Protein AF-A0A6M3XPJ1-F1 (afdb_monomer)

Mean predicted aligned error: 8.24 Å

Organism: NCBI:txid1070528

Solvent-accessible surface area (backbone atoms only — not comparable to full-atom values): 5077 Å² total; per-residue (Å²): 136,87,81,83,78,80,72,78,78,71,73,79,77,75,41,71,49,77,42,55,38,66,61,35,62,78,67,49,43,62,60,38,44,50,40,22,61,76,68,70,46,46,65,66,39,50,54,55,50,51,70,75,40,53,83,84,47,39,61,57,49,52,61,38,66,74,44,99,53,69,48,71,43,76,44,97,84,49,28,39,38,40,34,75

Sequence (84 aa):
MNSIYWSQVVPPKKRFVTISPTYVAENKLQDDCIMAIIFNYPDELVKKLYIIAAPCERQELIDLFNNEKIYCRIENNGNLTIKN

pLDDT: mean 78.62, std 12.77, range [38.19, 89.06]

Secondary structure (DSSP, 8-state):
---------PPPP--EEEE-HHHHHHTTHHHHHHHHHHS---HHHHHHHHHHS-TTTHHHHHHHHTSS--EEEE-TTS-EEEE-

Foldseek 3Di:
DDDDDPPPPPPPDKAKDKAALVLCVVLVLVVLLCCCVPVVDNVVSLVSCCVPDDPVCNVSSVVQVVDPDKDWDQDPNNMIMIID

Radius of gyration: 15.92 Å; Cα contacts (8 Å, |Δi|>4): 94; chains: 1; bounding box: 43×33×44 Å

Structure (mmCIF, N/CA/C/O backbone):
data_AF-A0A6M3XPJ1-F1
#
_entry.id   AF-A0A6M3XPJ1-F1
#
loop_
_atom_site.group_PDB
_atom_site.id
_atom_site.type_symbol
_atom_site.label_atom_id
_atom_site.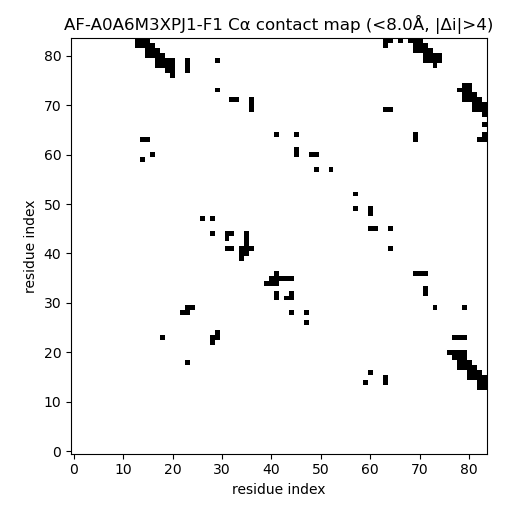label_alt_id
_atom_site.label_comp_id
_atom_site.label_asym_id
_atom_site.label_entity_id
_atom_site.label_seq_id
_atom_site.pdbx_PDB_ins_code
_atom_site.Cartn_x
_atom_site.Cartn_y
_atom_site.Cartn_z
_atom_site.occupancy
_atom_site.B_iso_or_equiv
_atom_site.auth_seq_id
_atom_site.auth_comp_id
_atom_site.auth_asym_id
_atom_site.auth_atom_id
_atom_site.pdbx_PDB_model_num
ATOM 1 N N . MET A 1 1 ? -32.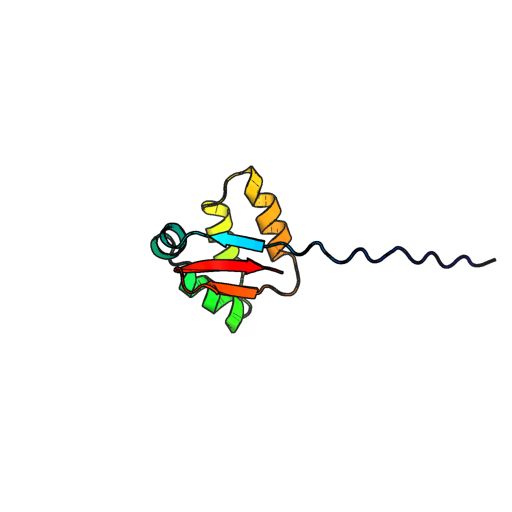383 22.638 31.233 1.00 38.19 1 MET A N 1
ATOM 2 C CA . MET A 1 1 ? -32.687 22.125 29.880 1.00 38.19 1 MET A CA 1
ATOM 3 C C . MET A 1 1 ? -31.401 21.537 29.331 1.00 38.19 1 MET A C 1
ATOM 5 O O . MET A 1 1 ? -30.473 22.298 29.105 1.00 38.19 1 MET A O 1
ATOM 9 N N . ASN A 1 2 ? -31.309 20.212 29.212 1.00 38.72 2 ASN A N 1
ATOM 10 C CA . ASN A 1 2 ? -30.107 19.546 28.702 1.00 38.72 2 ASN A CA 1
ATOM 11 C C . ASN A 1 2 ? -30.282 19.311 27.200 1.00 38.72 2 ASN A C 1
ATOM 13 O O . ASN A 1 2 ? -31.078 18.466 26.799 1.00 38.72 2 ASN A O 1
ATOM 17 N N . SER A 1 3 ? -29.578 20.080 26.373 1.00 46.00 3 SER A N 1
ATOM 18 C CA . SER A 1 3 ? -29.498 19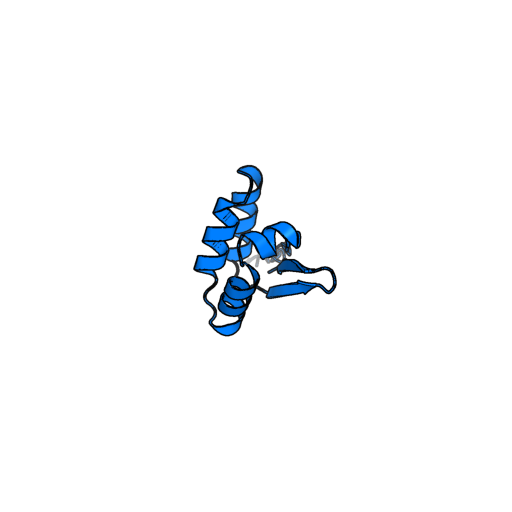.863 24.930 1.00 46.00 3 SER A CA 1
ATOM 19 C C . SER A 1 3 ? -28.403 18.837 24.635 1.00 46.00 3 SER A C 1
ATOM 21 O O . SER A 1 3 ? -27.217 19.105 24.804 1.00 46.00 3 SER A O 1
ATOM 23 N N . ILE A 1 4 ? -28.804 17.639 24.206 1.00 52.00 4 ILE A N 1
ATOM 24 C CA . ILE A 1 4 ? -27.883 16.639 23.657 1.00 52.00 4 ILE A CA 1
ATOM 25 C C . ILE A 1 4 ? -27.573 17.064 22.221 1.00 52.00 4 ILE A C 1
ATOM 27 O O . ILE A 1 4 ? -28.427 16.969 21.340 1.00 52.00 4 ILE A O 1
ATOM 31 N N . TYR A 1 5 ?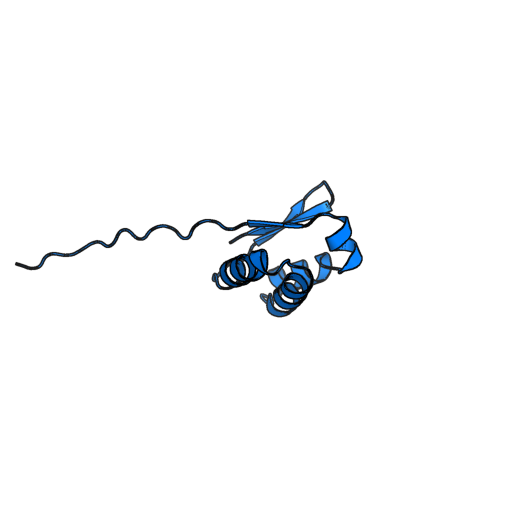 -26.358 17.559 21.994 1.00 53.75 5 TYR A N 1
ATOM 32 C CA . TYR A 1 5 ? -25.834 17.779 20.652 1.00 53.75 5 TYR A CA 1
ATOM 33 C C . TYR A 1 5 ? -25.320 16.449 20.111 1.00 53.75 5 TYR A C 1
ATOM 35 O O . TYR A 1 5 ? -24.241 15.989 20.478 1.00 53.75 5 TYR A O 1
ATOM 43 N N . TRP A 1 6 ? -26.094 15.833 19.224 1.00 51.84 6 TRP A N 1
ATOM 44 C CA . TRP A 1 6 ? -25.578 14.786 18.354 1.00 51.84 6 TRP A CA 1
ATOM 45 C C . TRP A 1 6 ? -24.697 15.469 17.310 1.00 51.84 6 TRP A C 1
ATOM 47 O O . TRP A 1 6 ? -25.195 15.979 16.305 1.00 51.84 6 TRP A O 1
ATOM 57 N N . SER A 1 7 ? -23.388 15.547 17.567 1.00 53.31 7 SER A N 1
ATOM 58 C CA . SER A 1 7 ? -22.440 15.832 16.496 1.00 53.31 7 SER A CA 1
ATOM 59 C C . SER A 1 7 ? -22.613 14.722 15.465 1.00 53.31 7 SER A C 1
ATOM 61 O O . SER A 1 7 ? -22.523 13.537 15.786 1.00 53.31 7 SER A O 1
ATOM 63 N N . GLN A 1 8 ? -22.962 15.093 14.233 1.00 47.47 8 GLN A N 1
ATOM 64 C CA . GLN A 1 8 ? -22.986 14.141 13.132 1.00 47.47 8 GLN A CA 1
ATOM 65 C C . GLN A 1 8 ? -21.614 13.472 13.091 1.00 47.47 8 GLN A C 1
ATOM 67 O O . GLN A 1 8 ? -20.608 14.130 12.826 1.00 47.47 8 GLN A O 1
ATOM 72 N N . VAL A 1 9 ? -21.572 12.175 13.393 1.00 52.38 9 VAL A N 1
ATOM 73 C CA . VAL A 1 9 ? -20.397 11.344 13.156 1.00 52.38 9 VAL A CA 1
ATOM 74 C C . VAL A 1 9 ? -20.262 11.287 11.641 1.00 52.38 9 VAL A C 1
ATOM 76 O O . VAL A 1 9 ? -20.890 10.460 10.985 1.00 52.38 9 VAL A O 1
ATOM 79 N N . VAL A 1 10 ? -19.543 12.251 11.063 1.00 58.41 10 VAL A N 1
ATOM 80 C CA . VAL A 1 10 ? -19.219 12.229 9.640 1.00 58.41 10 VAL A CA 1
ATOM 81 C C . VAL A 1 10 ? -18.430 10.940 9.430 1.00 58.41 10 VAL A C 1
ATOM 83 O O . VAL A 1 10 ? -17.379 10.783 10.057 1.00 58.41 10 VAL A O 1
ATOM 86 N N . PRO A 1 11 ? -18.931 9.987 8.624 1.00 56.41 11 PRO A N 1
ATOM 87 C CA . PRO A 1 11 ? -18.204 8.753 8.399 1.00 56.41 11 PRO A CA 1
ATOM 88 C C . PRO A 1 11 ? -16.831 9.106 7.817 1.00 56.41 11 PRO A C 1
ATOM 90 O O . PRO A 1 11 ? -16.754 9.990 6.952 1.00 56.41 11 PRO A O 1
ATOM 93 N N . PRO A 1 12 ? -15.746 8.463 8.283 1.00 59.88 12 PRO A N 1
ATOM 94 C CA . PRO A 1 12 ? -14.420 8.734 7.760 1.00 59.88 12 PRO A CA 1
ATOM 95 C C . PRO A 1 12 ? -14.457 8.570 6.240 1.00 59.88 12 PRO A C 1
ATOM 97 O O . PRO A 1 12 ? -14.977 7.585 5.709 1.00 59.88 12 PRO A O 1
ATOM 100 N N . LYS A 1 13 ? -13.976 9.596 5.532 1.00 64.06 13 LYS A N 1
ATOM 101 C CA . LYS A 1 13 ? -13.924 9.612 4.070 1.00 64.06 13 LYS A CA 1
ATOM 102 C C . LYS A 1 13 ? -13.125 8.379 3.649 1.00 64.06 13 LYS A C 1
ATOM 104 O O . LYS A 1 13 ? -11.962 8.284 4.024 1.00 64.06 13 LYS A O 1
ATOM 109 N N . LYS A 1 14 ? -13.743 7.439 2.924 1.00 60.06 14 LYS A N 1
ATOM 110 C CA . LYS A 1 14 ? -13.039 6.258 2.403 1.00 60.06 14 LYS A CA 1
ATOM 111 C C . LYS A 1 14 ? -11.904 6.741 1.514 1.00 60.06 14 LYS A C 1
ATOM 113 O O . LYS A 1 14 ? -12.162 7.377 0.489 1.00 60.06 14 LYS A O 1
ATOM 118 N N . ARG A 1 15 ? -10.667 6.491 1.932 1.00 79.38 15 ARG A N 1
ATOM 119 C CA . ARG A 1 15 ? -9.470 6.849 1.170 1.00 79.38 15 ARG A CA 1
ATOM 120 C C . ARG A 1 15 ? -8.975 5.605 0.462 1.00 79.38 15 ARG A C 1
ATOM 122 O O . ARG A 1 15 ? -9.014 4.515 1.028 1.00 79.38 15 ARG A O 1
ATOM 129 N N . PHE A 1 16 ? -8.540 5.766 -0.779 1.00 83.00 16 PHE A N 1
ATOM 130 C CA . PHE A 1 16 ? -7.906 4.692 -1.522 1.00 83.00 16 PHE A CA 1
ATOM 131 C C . PHE A 1 16 ? -6.748 5.240 -2.344 1.00 83.00 16 PHE A C 1
ATOM 133 O O . PHE A 1 16 ? -6.826 6.349 -2.866 1.00 83.00 16 PHE A O 1
ATOM 140 N N . VAL A 1 17 ? -5.693 4.446 -2.473 1.00 86.12 17 VAL A N 1
ATOM 141 C CA . VAL A 1 17 ? -4.580 4.699 -3.387 1.00 86.12 17 VAL A CA 1
ATOM 142 C C . VAL A 1 17 ? -4.452 3.507 -4.322 1.00 86.12 17 VAL A C 1
ATOM 144 O O . VAL A 1 17 ? -4.593 2.358 -3.900 1.00 86.12 17 VAL A O 1
ATOM 147 N N . THR A 1 18 ? -4.243 3.784 -5.606 1.00 87.44 18 THR A N 1
ATOM 148 C CA . THR A 1 18 ? -3.981 2.763 -6.625 1.00 87.44 18 THR A CA 1
ATOM 149 C C . THR A 1 18 ? -2.573 2.956 -7.147 1.00 87.44 18 THR A C 1
ATOM 151 O O . THR A 1 18 ? -2.211 4.045 -7.583 1.00 87.44 18 THR A O 1
ATOM 154 N N . ILE A 1 19 ? -1.789 1.892 -7.112 1.00 88.38 19 ILE A N 1
ATOM 155 C CA . ILE A 1 19 ? -0.388 1.885 -7.502 1.00 88.38 19 ILE A CA 1
ATOM 156 C C . ILE A 1 19 ? -0.276 1.024 -8.751 1.00 88.38 19 ILE A C 1
ATOM 158 O O . ILE A 1 19 ? -0.760 -0.109 -8.780 1.00 88.38 19 ILE A O 1
ATOM 162 N N . SER A 1 20 ? 0.339 1.579 -9.795 1.00 87.94 20 SER A N 1
ATOM 163 C CA . SER A 1 20 ? 0.510 0.872 -11.066 1.00 87.94 20 SER A CA 1
ATOM 164 C C . SER A 1 20 ? 1.406 -0.366 -10.903 1.00 87.94 20 SER A C 1
ATOM 166 O O . SER A 1 20 ? 2.281 -0.362 -10.030 1.00 87.94 20 SER A O 1
ATOM 168 N N . PRO A 1 21 ? 1.292 -1.374 -11.781 1.00 87.50 21 PRO A N 1
ATOM 169 C CA . PRO A 1 21 ? 1.989 -2.648 -11.629 1.00 87.50 21 PRO A CA 1
ATOM 170 C C . PRO A 1 21 ? 3.509 -2.480 -11.713 1.00 87.50 21 PRO A C 1
ATOM 172 O O . PRO A 1 21 ? 4.248 -3.202 -11.051 1.00 87.50 21 PRO A O 1
ATOM 175 N N . THR A 1 22 ? 3.978 -1.487 -12.477 1.00 88.75 22 THR A N 1
ATOM 176 C CA . THR A 1 22 ? 5.398 -1.136 -12.606 1.00 88.75 22 THR A CA 1
ATOM 177 C C . THR A 1 22 ? 6.003 -0.791 -11.247 1.00 88.75 22 THR A C 1
ATOM 179 O O . THR A 1 22 ? 6.946 -1.443 -10.809 1.00 88.75 22 THR A O 1
ATOM 182 N N . TYR A 1 23 ? 5.392 0.147 -10.517 1.00 85.19 23 TYR A N 1
ATOM 183 C CA . TYR A 1 23 ? 5.846 0.521 -9.174 1.00 85.19 23 TYR A CA 1
ATOM 184 C C . TYR A 1 23 ? 5.713 -0.625 -8.166 1.00 85.19 23 TYR A C 1
ATOM 186 O O . TYR A 1 23 ? 6.570 -0.763 -7.291 1.00 85.19 23 TYR A O 1
ATOM 194 N N . VAL A 1 24 ? 4.674 -1.460 -8.296 1.00 85.69 24 VAL A N 1
ATOM 195 C CA . VAL A 1 24 ? 4.488 -2.656 -7.456 1.00 85.69 24 VAL A CA 1
ATOM 196 C C . VAL A 1 24 ? 5.642 -3.639 -7.639 1.00 85.69 24 VAL A C 1
ATOM 198 O O . VAL A 1 24 ? 6.196 -4.108 -6.644 1.00 85.69 24 VAL A O 1
ATOM 201 N N . ALA A 1 25 ? 6.026 -3.917 -8.886 1.00 85.31 25 ALA A N 1
ATOM 202 C CA . ALA A 1 25 ? 7.103 -4.842 -9.217 1.00 85.31 25 ALA A CA 1
ATOM 203 C C . ALA A 1 25 ? 8.483 -4.293 -8.820 1.00 85.31 25 ALA A C 1
ATOM 205 O O . ALA A 1 25 ? 9.257 -4.994 -8.168 1.00 85.31 25 ALA A O 1
ATOM 206 N N . GLU A 1 26 ? 8.776 -3.033 -9.152 1.00 87.81 26 GLU A N 1
ATOM 207 C CA . GLU A 1 26 ? 10.069 -2.394 -8.871 1.00 87.81 26 GLU A CA 1
ATOM 208 C C . GLU A 1 26 ? 10.364 -2.291 -7.369 1.00 87.81 26 GLU A C 1
ATOM 210 O O . GLU A 1 26 ? 11.501 -2.489 -6.943 1.00 87.81 26 GLU A O 1
ATOM 215 N N . ASN A 1 27 ? 9.335 -2.035 -6.555 1.00 85.12 27 ASN A N 1
ATOM 216 C CA . ASN A 1 27 ? 9.479 -1.834 -5.110 1.00 85.12 27 ASN A CA 1
ATOM 217 C C . ASN A 1 27 ? 9.095 -3.070 -4.280 1.00 85.12 27 ASN A C 1
ATOM 219 O O . ASN A 1 27 ? 9.132 -3.019 -3.048 1.00 85.12 27 ASN A O 1
ATOM 223 N N . LYS A 1 28 ? 8.752 -4.186 -4.943 1.00 86.19 28 LYS A N 1
ATOM 224 C CA . LYS A 1 28 ? 8.310 -5.447 -4.319 1.00 86.19 28 LYS A CA 1
ATOM 225 C C . LYS A 1 28 ? 7.154 -5.257 -3.323 1.00 86.19 28 LYS A C 1
ATOM 227 O O . LYS A 1 28 ? 7.092 -5.936 -2.303 1.00 86.19 28 LYS A O 1
ATOM 232 N N . LEU A 1 29 ? 6.219 -4.353 -3.637 1.00 86.69 29 LEU A N 1
ATOM 233 C CA . LEU A 1 29 ? 5.133 -3.953 -2.724 1.00 86.69 29 LEU A CA 1
ATOM 234 C C . LEU A 1 29 ? 4.131 -5.077 -2.444 1.00 86.69 29 LEU A C 1
ATOM 236 O O . LEU A 1 29 ? 3.377 -5.009 -1.477 1.00 86.69 29 LEU A O 1
ATOM 240 N N . GLN A 1 30 ? 4.100 -6.108 -3.289 1.00 84.75 30 GLN A N 1
ATOM 241 C CA . GLN A 1 30 ? 3.205 -7.246 -3.112 1.00 84.75 30 GLN A CA 1
ATOM 242 C C . GLN A 1 30 ? 3.495 -8.002 -1.808 1.00 84.75 30 GLN A C 1
ATOM 244 O O . GLN A 1 30 ? 2.559 -8.292 -1.063 1.00 84.75 30 GLN A O 1
ATOM 249 N N . ASP A 1 31 ? 4.768 -8.258 -1.502 1.00 84.25 31 ASP A N 1
ATOM 250 C CA . ASP A 1 31 ? 5.163 -8.958 -0.278 1.00 84.25 31 ASP A CA 1
ATOM 251 C C . ASP A 1 31 ? 4.849 -8.103 0.954 1.00 84.25 31 ASP A C 1
ATOM 253 O O . ASP A 1 31 ? 4.257 -8.595 1.913 1.00 84.25 31 ASP A O 1
ATOM 257 N N . ASP A 1 32 ? 5.140 -6.800 0.902 1.00 85.44 32 ASP A N 1
ATOM 258 C CA . ASP A 1 32 ? 4.838 -5.880 2.005 1.00 85.44 32 ASP A CA 1
ATOM 259 C C . ASP A 1 32 ? 3.329 -5.754 2.248 1.00 85.44 32 ASP A C 1
ATOM 261 O O . ASP A 1 32 ? 2.891 -5.657 3.391 1.00 85.44 32 ASP A O 1
ATOM 265 N N . CYS A 1 33 ? 2.507 -5.800 1.195 1.00 83.38 33 CYS A N 1
ATOM 266 C CA . CYS A 1 33 ? 1.053 -5.821 1.333 1.00 83.38 33 CYS A CA 1
ATOM 267 C C . CYS A 1 33 ? 0.536 -7.101 1.974 1.00 83.38 33 CYS A C 1
ATOM 269 O O . CYS A 1 33 ? -0.355 -7.037 2.821 1.00 83.38 33 CYS A O 1
ATOM 271 N N . ILE A 1 34 ? 1.082 -8.253 1.587 1.00 82.88 34 ILE A N 1
ATOM 272 C CA . ILE A 1 34 ? 0.758 -9.528 2.228 1.00 82.88 34 ILE A CA 1
ATOM 273 C C . ILE A 1 34 ? 1.149 -9.460 3.707 1.00 82.88 34 ILE A C 1
ATOM 275 O O . ILE A 1 34 ? 0.348 -9.834 4.564 1.00 82.88 34 ILE A O 1
ATOM 279 N N . MET A 1 35 ? 2.324 -8.906 4.014 1.00 83.06 35 MET A N 1
ATOM 280 C CA . MET A 1 35 ? 2.787 -8.737 5.389 1.00 83.06 35 MET A CA 1
ATOM 281 C C . MET A 1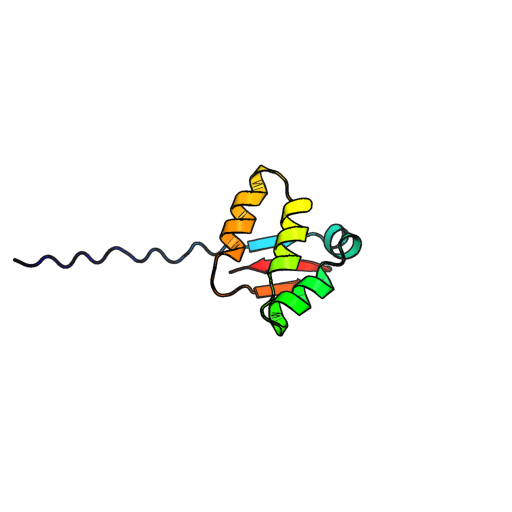 35 ? 1.876 -7.806 6.199 1.00 83.06 35 MET A C 1
ATOM 283 O O . MET A 1 35 ? 1.472 -8.146 7.312 1.00 83.06 35 MET A O 1
ATOM 287 N N . ALA A 1 36 ? 1.487 -6.673 5.613 1.00 80.31 36 ALA A N 1
ATOM 288 C CA . ALA A 1 36 ? 0.595 -5.698 6.225 1.00 80.31 36 ALA A CA 1
ATOM 289 C C . ALA A 1 36 ? -0.788 -6.286 6.538 1.00 80.31 36 ALA A C 1
ATOM 291 O O . ALA A 1 36 ? -1.336 -6.003 7.598 1.00 80.31 36 ALA A O 1
ATOM 292 N N . ILE A 1 37 ? -1.340 -7.126 5.654 1.00 79.69 37 ILE A N 1
ATOM 293 C CA . ILE A 1 37 ? -2.660 -7.744 5.855 1.00 79.69 37 ILE A CA 1
ATOM 294 C C . ILE A 1 37 ? -2.598 -8.917 6.836 1.00 79.69 37 ILE A C 1
ATOM 296 O O . ILE A 1 37 ? -3.433 -9.010 7.730 1.00 79.69 37 ILE A O 1
ATOM 300 N N . ILE A 1 38 ? -1.656 -9.846 6.646 1.00 81.06 38 ILE A N 1
ATOM 301 C CA . ILE A 1 38 ? -1.628 -11.113 7.393 1.00 81.06 38 ILE A CA 1
ATOM 302 C C . ILE A 1 38 ? -1.099 -10.904 8.809 1.00 81.06 38 ILE A C 1
ATOM 304 O O . ILE A 1 38 ? -1.664 -11.436 9.763 1.00 81.06 38 ILE A O 1
ATOM 308 N N . PHE A 1 39 ? -0.021 -10.133 8.949 1.00 79.50 39 PHE A N 1
ATOM 309 C CA . PHE A 1 39 ? 0.660 -9.934 10.229 1.00 79.50 39 PHE A CA 1
ATOM 310 C C . PHE A 1 39 ? 0.277 -8.616 10.902 1.00 79.50 39 PHE A C 1
ATOM 312 O O . PHE A 1 39 ? 0.833 -8.287 11.947 1.00 79.50 39 PHE A O 1
ATOM 319 N N . ASN A 1 40 ? -0.669 -7.869 10.317 1.00 73.62 40 ASN A N 1
ATOM 320 C CA . ASN A 1 40 ? -1.095 -6.556 10.796 1.00 73.62 40 ASN A CA 1
ATOM 321 C C . ASN A 1 40 ? 0.096 -5.601 11.016 1.00 73.62 40 ASN A C 1
ATOM 323 O O . ASN A 1 40 ? 0.144 -4.868 12.002 1.00 73.62 40 ASN A O 1
ATOM 327 N N . TYR A 1 41 ? 1.080 -5.656 10.110 1.00 78.25 41 TYR A N 1
ATOM 328 C CA . TYR A 1 41 ? 2.330 -4.898 10.194 1.00 78.25 41 TYR A CA 1
ATOM 329 C C . TYR A 1 41 ? 2.477 -3.938 9.000 1.00 78.25 41 TYR A C 1
ATOM 331 O O . TYR A 1 41 ? 3.242 -4.211 8.071 1.00 78.25 41 TYR A O 1
ATOM 339 N N . PRO A 1 42 ? 1.698 -2.838 8.957 1.00 81.50 42 PRO A N 1
ATOM 340 C CA . PRO A 1 42 ? 1.671 -1.938 7.807 1.00 81.50 42 PRO A CA 1
ATOM 341 C C . PRO A 1 42 ? 2.880 -0.996 7.721 1.00 81.50 42 PRO A C 1
ATOM 343 O O . PRO A 1 42 ? 3.096 -0.406 6.667 1.00 81.50 42 PRO A O 1
ATOM 346 N N . ASP A 1 43 ? 3.674 -0.851 8.782 1.00 82.31 43 ASP A N 1
ATOM 347 C CA . ASP A 1 43 ? 4.725 0.169 8.894 1.00 82.31 43 ASP A CA 1
ATOM 348 C C . ASP A 1 43 ? 5.740 0.147 7.741 1.00 82.31 43 ASP A C 1
ATOM 350 O O . ASP A 1 43 ? 6.096 1.195 7.200 1.00 82.31 43 ASP A O 1
ATOM 354 N N . GLU A 1 44 ? 6.196 -1.038 7.329 1.00 84.12 44 GLU A N 1
ATOM 355 C CA . GLU A 1 44 ? 7.155 -1.173 6.222 1.00 84.12 44 GLU A CA 1
ATOM 356 C C . GLU A 1 44 ? 6.534 -0.813 4.871 1.00 84.12 44 GLU A C 1
ATOM 358 O O . GLU A 1 44 ? 7.169 -0.150 4.045 1.00 84.12 44 GLU A O 1
ATOM 363 N N . LEU A 1 45 ? 5.258 -1.161 4.679 1.00 86.88 45 LEU A N 1
ATOM 364 C CA . LEU A 1 45 ? 4.500 -0.746 3.506 1.00 86.88 45 LEU A CA 1
ATOM 365 C C . LEU A 1 45 ? 4.364 0.783 3.480 1.00 86.88 45 LEU A C 1
ATOM 367 O O . LEU A 1 45 ? 4.671 1.397 2.462 1.00 86.88 45 LEU A O 1
ATOM 371 N N . VAL A 1 46 ? 4.008 1.422 4.601 1.00 87.06 46 VAL A N 1
ATOM 372 C CA . VAL A 1 46 ? 3.915 2.892 4.698 1.00 87.06 46 VAL A CA 1
ATOM 373 C C . VAL A 1 46 ? 5.230 3.560 4.343 1.00 87.06 46 VAL A C 1
ATOM 375 O O . VAL A 1 46 ? 5.238 4.491 3.541 1.00 87.06 46 VAL A O 1
ATOM 378 N N . LYS A 1 47 ? 6.347 3.097 4.913 1.00 87.69 47 LYS A N 1
ATOM 379 C CA . LYS A 1 47 ? 7.668 3.687 4.663 1.00 87.69 47 LYS A CA 1
ATOM 380 C C . LYS A 1 47 ? 8.021 3.653 3.181 1.00 87.69 47 LYS A C 1
ATOM 382 O O . LYS A 1 47 ? 8.434 4.675 2.635 1.00 87.69 47 LYS A O 1
ATOM 387 N N . LYS A 1 48 ? 7.822 2.511 2.516 1.00 88.75 48 LYS A N 1
ATOM 388 C CA . LYS A 1 48 ? 8.080 2.386 1.075 1.00 88.75 48 LYS A CA 1
ATOM 389 C C . LYS A 1 48 ? 7.169 3.295 0.259 1.00 88.75 48 LYS A C 1
ATOM 391 O O . LYS A 1 48 ? 7.659 4.012 -0.610 1.00 88.75 48 LYS A O 1
ATOM 396 N N . LEU A 1 49 ? 5.876 3.328 0.581 1.00 88.50 49 LEU A N 1
ATOM 397 C CA . LEU A 1 49 ? 4.920 4.212 -0.089 1.00 88.50 49 LEU A CA 1
ATOM 398 C C . LEU A 1 49 ? 5.272 5.690 0.099 1.00 88.50 49 LEU A C 1
ATOM 400 O O . LEU A 1 49 ? 5.184 6.468 -0.841 1.00 88.50 49 LEU A O 1
ATOM 404 N N . TYR A 1 50 ? 5.738 6.075 1.282 1.00 88.88 50 TYR A N 1
ATOM 405 C CA . TYR A 1 50 ? 6.136 7.446 1.586 1.00 88.88 50 TYR A CA 1
ATOM 406 C C . TYR A 1 50 ? 7.373 7.900 0.796 1.00 88.88 50 TYR A C 1
ATOM 408 O O . TYR A 1 50 ? 7.486 9.075 0.437 1.00 88.88 50 TYR A O 1
ATOM 416 N N . ILE A 1 51 ? 8.300 6.974 0.522 1.00 88.62 51 ILE A N 1
ATOM 417 C CA . ILE A 1 51 ? 9.503 7.232 -0.280 1.00 88.62 51 ILE A CA 1
ATOM 418 C C . ILE A 1 51 ? 9.141 7.452 -1.753 1.00 88.62 51 ILE A C 1
ATOM 420 O O . ILE A 1 51 ? 9.689 8.363 -2.371 1.00 88.62 51 ILE A O 1
ATOM 424 N N . ILE A 1 52 ? 8.225 6.649 -2.304 1.00 86.00 52 ILE A N 1
ATOM 425 C CA . ILE A 1 52 ? 7.826 6.749 -3.719 1.00 86.00 52 ILE A CA 1
ATOM 426 C C . ILE A 1 52 ? 6.818 7.877 -3.980 1.00 86.00 52 ILE A C 1
ATOM 428 O O . ILE A 1 52 ? 6.737 8.372 -5.100 1.00 86.00 52 ILE A O 1
ATOM 432 N N . ALA A 1 53 ? 6.055 8.276 -2.962 1.00 86.19 53 ALA A N 1
ATOM 433 C CA . ALA A 1 53 ? 5.000 9.269 -3.086 1.00 86.19 53 ALA A CA 1
ATOM 434 C C . ALA A 1 53 ? 5.528 10.688 -3.296 1.00 86.19 53 ALA A C 1
ATOM 436 O O . ALA A 1 53 ? 6.498 11.135 -2.663 1.00 86.19 53 ALA A O 1
ATOM 437 N N . ALA A 1 54 ? 4.809 11.440 -4.126 1.00 85.94 54 ALA A N 1
ATOM 438 C CA . ALA A 1 54 ? 5.032 12.862 -4.282 1.00 85.94 54 ALA A CA 1
ATOM 439 C C . ALA A 1 54 ? 4.753 13.598 -2.956 1.00 85.94 54 ALA A C 1
ATOM 441 O O . ALA A 1 54 ? 3.929 13.158 -2.150 1.00 85.94 54 ALA A O 1
ATOM 442 N N . PRO A 1 55 ? 5.382 14.762 -2.707 1.00 84.94 55 PRO A N 1
ATOM 443 C CA . PRO A 1 55 ? 5.175 15.511 -1.468 1.00 84.94 55 PRO A CA 1
ATOM 444 C C .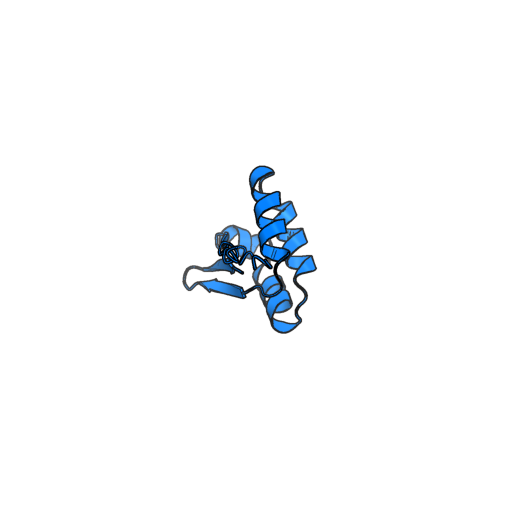 PRO A 1 55 ? 3.705 15.813 -1.141 1.00 84.94 55 PRO A C 1
ATOM 446 O O . PRO A 1 55 ? 3.334 15.805 0.030 1.00 84.94 55 PRO A O 1
ATOM 449 N N . CYS A 1 56 ? 2.867 16.038 -2.158 1.00 81.56 56 CYS A N 1
ATOM 450 C CA . CYS A 1 56 ? 1.431 16.274 -1.996 1.00 81.56 56 CYS A CA 1
ATOM 451 C C . CYS A 1 56 ? 0.629 15.017 -1.608 1.00 81.56 56 CYS A C 1
ATOM 453 O O . CYS A 1 56 ? -0.426 15.147 -0.999 1.00 81.56 56 CYS A O 1
ATOM 455 N N . GLU A 1 57 ? 1.131 13.817 -1.904 1.00 82.00 57 GLU A N 1
ATOM 456 C CA . GLU A 1 57 ? 0.458 12.531 -1.652 1.00 82.00 57 GLU A CA 1
ATOM 457 C C . GLU A 1 57 ? 0.800 11.962 -0.265 1.00 82.00 57 GLU A C 1
ATOM 459 O O . GLU A 1 57 ? 0.079 11.131 0.286 1.00 82.00 57 GLU A O 1
ATOM 464 N N . ARG A 1 58 ? 1.897 12.432 0.341 1.00 84.88 58 ARG A N 1
ATOM 465 C CA . ARG A 1 58 ? 2.391 11.955 1.642 1.00 84.88 58 ARG A CA 1
ATOM 466 C C . ARG A 1 58 ? 1.378 12.115 2.768 1.00 84.88 58 ARG A C 1
ATOM 468 O O . ARG A 1 58 ? 1.221 11.200 3.572 1.00 84.88 58 ARG A O 1
ATOM 475 N N . GLN A 1 59 ? 0.685 13.252 2.821 1.00 82.94 59 GLN A N 1
ATOM 476 C CA . GLN A 1 59 ? -0.339 13.478 3.843 1.00 82.94 59 GLN A CA 1
ATOM 477 C C . GLN A 1 59 ? -1.526 12.527 3.653 1.00 82.94 59 GLN A C 1
ATOM 479 O O . GLN A 1 59 ? -2.058 12.001 4.626 1.00 82.94 59 GLN A O 1
ATOM 484 N N . GLU A 1 60 ? -1.915 12.255 2.405 1.00 82.81 60 GLU A N 1
ATOM 485 C CA . GLU A 1 60 ? -3.004 11.323 2.112 1.00 82.81 60 GLU A CA 1
ATOM 486 C C . GLU A 1 60 ? -2.646 9.883 2.482 1.00 82.81 60 GLU A C 1
ATOM 488 O O . GLU A 1 60 ? -3.502 9.170 3.005 1.00 82.81 60 GLU A O 1
ATOM 493 N N . LEU A 1 61 ? -1.386 9.479 2.283 1.00 84.69 61 LEU A N 1
ATOM 494 C CA . LEU A 1 61 ? -0.871 8.189 2.740 1.00 84.69 61 LEU A CA 1
ATOM 495 C C . LEU A 1 61 ? -0.872 8.084 4.266 1.00 84.69 61 LEU A C 1
ATOM 497 O O . LEU A 1 61 ? -1.390 7.111 4.799 1.00 84.69 61 LEU A O 1
ATOM 501 N N . ILE A 1 62 ? -0.355 9.080 4.988 1.00 83.38 62 ILE A N 1
ATOM 502 C CA . ILE A 1 62 ? -0.382 9.058 6.461 1.00 83.38 62 ILE A CA 1
ATOM 503 C C . ILE A 1 62 ? -1.826 8.922 6.963 1.00 83.38 62 ILE A C 1
ATOM 505 O O . ILE A 1 62 ? -2.120 8.077 7.805 1.00 83.38 62 ILE A O 1
ATOM 509 N N . ASP A 1 63 ? -2.749 9.698 6.397 1.00 82.75 63 ASP A N 1
ATOM 510 C CA . ASP A 1 63 ? -4.159 9.650 6.777 1.00 82.75 63 ASP A CA 1
ATOM 511 C C . ASP A 1 63 ? -4.833 8.310 6.422 1.00 82.75 63 ASP A C 1
ATOM 513 O O . ASP A 1 63 ? -5.735 7.866 7.133 1.00 82.75 63 ASP A O 1
ATOM 517 N N . LEU A 1 64 ? -4.430 7.670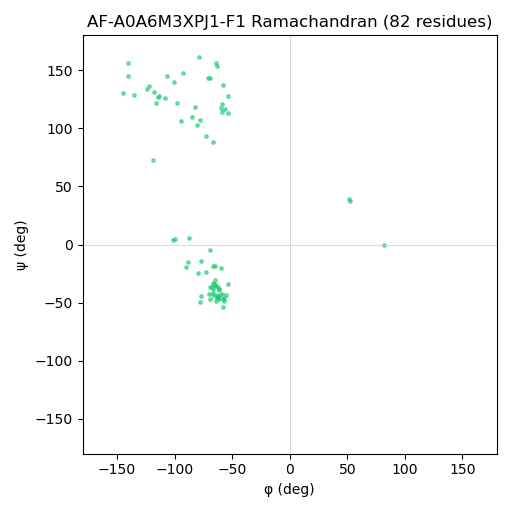 5.319 1.00 83.88 64 LEU A N 1
ATOM 518 C CA . LEU A 1 64 ? -4.919 6.349 4.914 1.00 83.88 64 LEU A CA 1
ATOM 519 C C . LEU A 1 64 ? -4.530 5.284 5.946 1.00 83.88 64 LEU A C 1
ATOM 521 O O . LEU A 1 64 ? -5.368 4.460 6.313 1.00 83.88 64 LEU A O 1
ATOM 525 N N . PHE A 1 65 ? -3.282 5.335 6.416 1.00 81.12 65 PHE A N 1
ATOM 526 C CA . PHE A 1 65 ? -2.696 4.340 7.312 1.00 81.12 65 PHE A CA 1
ATOM 527 C C . PHE A 1 65 ? -2.909 4.615 8.807 1.00 81.12 65 PHE A C 1
ATOM 529 O O . PHE A 1 65 ? -2.773 3.701 9.611 1.00 81.12 65 PHE A O 1
ATOM 536 N N . ASN A 1 66 ? -3.318 5.828 9.187 1.00 80.38 66 ASN A N 1
ATOM 537 C CA . ASN A 1 66 ? -3.738 6.164 10.554 1.00 80.38 66 ASN A CA 1
ATOM 538 C C . ASN A 1 66 ? -5.073 5.517 10.976 1.00 80.38 66 ASN A C 1
ATOM 540 O O . ASN A 1 66 ? -5.505 5.693 12.114 1.00 80.38 66 ASN A O 1
ATOM 544 N N . ASN A 1 67 ? -5.761 4.820 10.070 1.00 69.19 67 ASN A N 1
ATOM 545 C CA . ASN A 1 67 ? -7.055 4.204 10.344 1.00 69.19 67 ASN A CA 1
ATOM 546 C C . ASN A 1 67 ? -6.889 2.746 10.804 1.00 69.19 67 ASN A C 1
ATOM 548 O O . ASN A 1 67 ? -5.994 2.044 10.347 1.00 69.19 67 ASN A O 1
ATOM 552 N N . GLU A 1 68 ? -7.777 2.270 11.682 1.00 67.44 68 GLU A N 1
ATOM 553 C CA . GLU A 1 68 ? -7.618 0.978 12.380 1.00 67.44 68 GLU A CA 1
ATOM 554 C C . GLU A 1 68 ? -7.648 -0.254 11.462 1.00 67.44 68 GLU A C 1
ATOM 556 O O . GLU A 1 68 ? -7.227 -1.339 11.866 1.00 67.44 68 GLU A O 1
ATOM 561 N N . LYS A 1 69 ? -8.177 -0.122 10.240 1.00 73.44 69 LYS A N 1
ATOM 562 C CA . LYS A 1 69 ? -8.258 -1.217 9.271 1.00 73.44 69 LYS A CA 1
ATOM 563 C C . LYS A 1 69 ? -7.842 -0.749 7.895 1.00 73.44 69 LYS A C 1
ATOM 565 O O . LYS A 1 69 ? -8.373 0.223 7.367 1.00 73.44 69 LYS A O 1
ATOM 570 N N . ILE A 1 70 ? -6.927 -1.5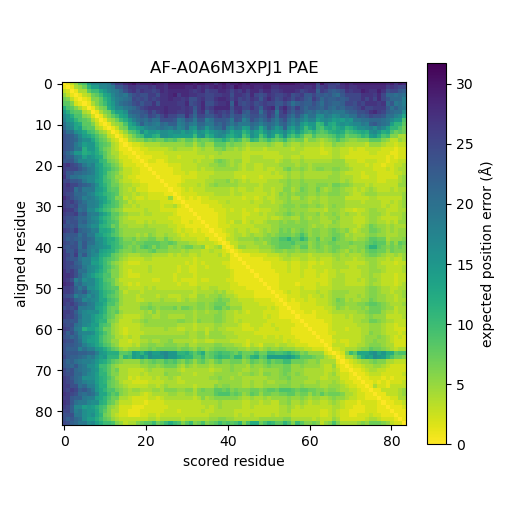08 7.311 1.00 77.81 70 ILE A N 1
ATOM 571 C CA . ILE A 1 70 ? -6.407 -1.278 5.974 1.00 77.81 70 ILE A CA 1
ATOM 572 C C . ILE A 1 70 ? -6.641 -2.546 5.172 1.00 77.81 70 ILE A C 1
ATOM 574 O O . ILE A 1 70 ? -6.378 -3.659 5.627 1.00 77.81 70 ILE A O 1
ATOM 578 N N . TYR A 1 71 ? -7.146 -2.372 3.963 1.00 82.75 71 TYR A N 1
ATOM 579 C CA . TYR A 1 71 ? -7.355 -3.440 3.007 1.00 82.75 71 TYR A CA 1
ATOM 580 C C . TYR A 1 71 ? -6.457 -3.190 1.807 1.00 82.75 71 TYR A C 1
ATOM 582 O O . TYR A 1 71 ? -6.603 -2.174 1.130 1.00 82.75 71 TYR A O 1
ATOM 590 N N . CYS A 1 72 ? -5.585 -4.146 1.504 1.00 84.44 72 CYS A N 1
ATOM 591 C CA . CYS A 1 72 ? -4.814 -4.149 0.267 1.00 84.44 72 CYS A CA 1
ATOM 592 C C . CYS A 1 72 ? -5.366 -5.221 -0.686 1.00 84.44 72 CYS A C 1
ATOM 594 O O . CYS A 1 72 ? -5.819 -6.285 -0.260 1.00 84.44 72 CYS A O 1
ATOM 596 N N . ARG A 1 73 ? -5.346 -4.952 -1.989 1.00 86.31 73 ARG A N 1
ATOM 597 C CA . ARG A 1 73 ? -5.724 -5.914 -3.028 1.00 86.31 73 ARG A CA 1
ATOM 598 C C . ARG A 1 73 ? -4.853 -5.706 -4.258 1.00 86.31 73 ARG A C 1
ATOM 600 O O . ARG A 1 73 ? -4.761 -4.592 -4.756 1.00 86.31 73 ARG A O 1
ATOM 607 N N . ILE A 1 74 ? -4.277 -6.792 -4.765 1.00 85.31 74 ILE A N 1
ATOM 608 C CA . ILE A 1 74 ? -3.727 -6.838 -6.121 1.00 85.31 74 ILE A CA 1
ATOM 609 C C . ILE A 1 74 ? -4.909 -7.108 -7.062 1.00 85.31 74 ILE A C 1
ATOM 611 O O . ILE A 1 74 ? -5.603 -8.115 -6.921 1.00 85.31 74 ILE A O 1
ATOM 615 N N . GLU A 1 75 ? -5.181 -6.181 -7.968 1.00 87.50 75 GLU A N 1
ATOM 616 C CA . GLU A 1 75 ? -6.213 -6.296 -8.994 1.00 87.50 75 GLU A CA 1
ATOM 617 C C . GLU A 1 75 ? -5.725 -7.174 -10.158 1.00 87.50 75 GLU A C 1
ATOM 619 O O . GLU A 1 75 ? -4.525 -7.363 -10.360 1.00 87.50 75 GLU A O 1
ATOM 624 N N . ASN A 1 76 ? -6.647 -7.685 -10.980 1.00 85.19 76 ASN A N 1
ATOM 625 C CA . ASN A 1 76 ? -6.313 -8.580 -12.103 1.00 85.19 76 ASN A CA 1
ATOM 626 C C . ASN A 1 76 ? -5.369 -7.950 -13.145 1.00 85.19 76 ASN A C 1
ATOM 628 O O . ASN A 1 76 ? -4.732 -8.665 -13.912 1.00 85.19 76 ASN A O 1
ATOM 632 N N . ASN A 1 77 ? -5.286 -6.619 -13.186 1.00 86.25 77 ASN A N 1
ATOM 633 C CA . ASN A 1 77 ? -4.370 -5.878 -14.052 1.00 86.25 77 ASN A CA 1
ATOM 634 C C . ASN A 1 77 ? -2.981 -5.650 -13.418 1.00 86.25 77 ASN A C 1
ATOM 636 O O . ASN A 1 77 ? -2.166 -4.936 -13.995 1.00 86.25 77 ASN A O 1
ATOM 640 N N . GLY A 1 78 ? -2.718 -6.222 -12.240 1.00 84.00 78 GLY A N 1
ATOM 641 C CA . GLY A 1 78 ? -1.471 -6.064 -11.493 1.00 84.00 78 GLY A CA 1
ATOM 642 C C . GLY A 1 78 ? -1.389 -4.783 -10.660 1.00 84.00 78 GLY A C 1
ATOM 643 O O . GLY A 1 78 ? -0.380 -4.569 -9.991 1.00 84.00 78 GLY A O 1
ATOM 644 N N . ASN A 1 79 ? -2.421 -3.930 -10.675 1.00 88.19 79 ASN A N 1
ATOM 645 C CA . ASN A 1 79 ? -2.447 -2.751 -9.816 1.00 88.19 79 ASN A CA 1
ATOM 646 C C . ASN A 1 79 ? -2.613 -3.165 -8.361 1.00 88.19 79 ASN A C 1
ATOM 648 O O . ASN A 1 79 ? -3.401 -4.053 -8.042 1.00 88.19 79 ASN A O 1
ATOM 652 N N . LEU A 1 80 ? -1.950 -2.448 -7.469 1.00 88.12 80 LEU A N 1
ATOM 653 C CA . LEU A 1 80 ? -2.175 -2.576 -6.041 1.00 88.12 80 LEU A CA 1
ATOM 654 C C . LEU A 1 80 ? -3.116 -1.466 -5.573 1.00 88.12 80 LEU A C 1
ATOM 656 O O . LEU A 1 80 ? -2.805 -0.287 -5.712 1.00 88.12 80 LEU A O 1
ATOM 660 N N . THR A 1 81 ? -4.247 -1.845 -4.990 1.00 89.06 81 THR A N 1
ATOM 661 C CA . THR A 1 81 ? -5.203 -0.921 -4.376 1.00 89.06 81 THR A CA 1
ATOM 662 C C . THR A 1 81 ? -5.145 -1.054 -2.862 1.00 89.06 81 THR A C 1
ATOM 664 O O . THR A 1 81 ? -5.316 -2.153 -2.335 1.00 89.06 81 THR A O 1
ATOM 667 N N . ILE A 1 82 ? -4.944 0.058 -2.157 1.00 87.56 82 ILE A N 1
ATOM 668 C CA . ILE A 1 82 ? -4.952 0.127 -0.690 1.00 87.56 82 ILE A CA 1
ATOM 669 C C . ILE A 1 82 ? -6.085 1.055 -0.270 1.00 87.56 82 ILE A C 1
ATOM 671 O O . ILE A 1 82 ? -6.202 2.148 -0.817 1.00 87.56 82 ILE A O 1
ATOM 675 N N . LYS A 1 83 ? -6.926 0.628 0.673 1.00 86.56 83 LYS A N 1
ATOM 676 C CA . LYS A 1 83 ? -8.083 1.389 1.165 1.00 86.56 83 LYS A CA 1
ATOM 677 C C . LYS A 1 83 ? -8.267 1.247 2.674 1.00 86.56 83 LYS A C 1
ATOM 679 O O . LYS A 1 83 ? -7.868 0.225 3.232 1.00 86.56 83 LYS A O 1
ATOM 684 N N . ASN A 1 84 ? -8.928 2.222 3.293 1.00 78.19 84 ASN A N 1
ATOM 685 C CA . ASN A 1 84 ? -9.468 2.113 4.652 1.00 78.19 84 ASN A CA 1
ATOM 686 C C . ASN A 1 84 ? -10.998 1.973 4.672 1.00 78.19 84 ASN A C 1
ATOM 688 O O . ASN A 1 84 ? -11.665 2.376 3.686 1.00 78.19 84 ASN A O 1
#

Nearest PDB structures (foldseek):
  4mal-assembly2_B  TM=5.098E-01  e=5.8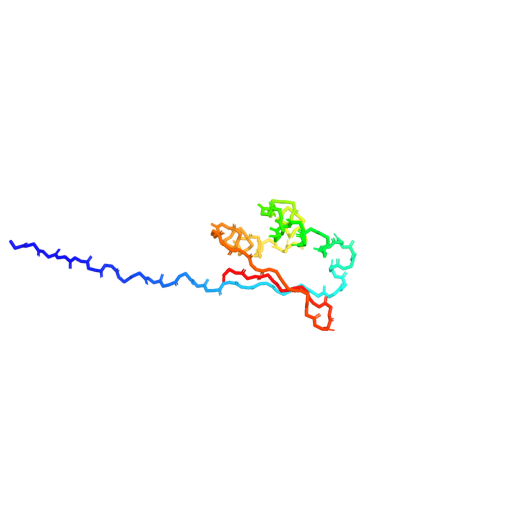51E+00  Pseudomonas aeruginosa PAO1
  3hri-assembly2_D  TM=2.844E-01  e=5.495E+00  Trypanosoma brucei